Protein AF-A0A6V7HU42-F1 (afdb_monomer)

Nearest PDB structures (foldseek):
  8iuj-assembly1_4g  TM=3.515E-01  e=6.082E+00  Euglena gracilis

Foldseek 3Di:
DVVCVVCVVLCVVLDQDDDPPDDPVSVVSSVVSLVVCVVVVNPVSVVVVVVVVVVVVVVVVD

Organism: NCBI:txid1563983

pLDDT: mean 94.31, std 8.93, range [52.16, 98.5]

Radius of gyration: 12.91 Å; Cα contacts (8 Å, |Δi|>4): 28; chains: 1; bounding box: 41×16×29 Å

Solvent-accessible surface area (backbone atoms only — not comparable to full-atom values): 3718 Å² total; per-residue (Å²): 116,68,68,60,62,73,46,42,65,63,42,68,74,57,45,94,62,89,54,97,83,54,51,76,65,52,52,55,49,40,53,52,51,46,52,54,35,37,78,63,71,33,66,68,44,48,53,51,54,50,49,55,51,50,52,52,55,54,61,74,74,110

Sequence (62 aa):
KFILKLISKAREDLGYDDRKTDEHLDILLRAELNNWACKLNEKSCIKGAMKYFNDWVGDQTK

Secondary structure (DSSP, 8-state):
-HHHHHHHHHHHHH-SS--TT--HHHHHHHHHHHHHHHHTT-HHHHHHHHHHHHHHHHHTT-

InterPro domains:
  IPR024571 ERAP1-like C-terminal domain [PF11838] (1-59)

Mean predicted aligned error: 3.38 Å

Structure (mmCIF, N/CA/C/O backbone):
data_AF-A0A6V7HU42-F1
#
_entry.id   AF-A0A6V7HU42-F1
#
loop_
_atom_site.group_PDB
_atom_site.id
_atom_site.type_symbol
_atom_site.label_atom_id
_atom_site.label_alt_id
_atom_site.label_comp_id
_atom_site.label_asym_id
_atom_site.label_entity_id
_atom_site.label_seq_id
_atom_site.pdbx_PDB_ins_code
_atom_site.Cartn_x
_atom_site.Cartn_y
_atom_site.Cartn_z
_atom_site.occupancy
_atom_site.B_iso_or_equiv
_atom_site.auth_seq_id
_atom_site.auth_comp_id
_atom_site.auth_asym_id
_atom_site.auth_atom_id
_atom_site.pdbx_PDB_model_num
ATOM 1 N N . LYS A 1 1 ? -16.710 1.445 5.284 1.00 68.38 1 LYS A N 1
ATOM 2 C CA . LYS A 1 1 ? -15.711 2.162 4.452 1.00 68.38 1 LYS A CA 1
ATOM 3 C C . LYS A 1 1 ? -15.847 1.694 3.000 1.00 68.38 1 LYS A C 1
ATOM 5 O O . LYS A 1 1 ? -15.239 0.701 2.634 1.00 68.38 1 LYS A O 1
ATOM 10 N N . PHE A 1 2 ? -16.721 2.337 2.220 1.00 94.06 2 PHE A N 1
ATOM 11 C CA . PHE A 1 2 ? -17.047 1.941 0.839 1.00 94.06 2 PHE A CA 1
ATOM 12 C C . PHE A 1 2 ? -15.826 2.005 -0.089 1.00 94.06 2 PHE A C 1
ATOM 14 O O . PHE A 1 2 ? -15.516 1.019 -0.745 1.00 94.06 2 PHE A O 1
ATOM 21 N N . ILE A 1 3 ? -15.059 3.097 -0.021 1.00 95.56 3 ILE A N 1
ATOM 22 C CA . ILE A 1 3 ? -13.831 3.282 -0.811 1.00 95.56 3 ILE A CA 1
ATOM 23 C C . ILE A 1 3 ? -12.825 2.145 -0.572 1.00 95.56 3 ILE A C 1
ATOM 25 O O . ILE A 1 3 ? -12.318 1.584 -1.531 1.00 95.56 3 ILE A O 1
ATOM 29 N N . LEU A 1 4 ? -12.602 1.723 0.683 1.00 96.62 4 LEU A N 1
ATOM 30 C CA . LEU A 1 4 ? -11.702 0.594 0.971 1.00 96.62 4 LEU A CA 1
ATOM 31 C C . LEU A 1 4 ? -12.131 -0.711 0.293 1.00 96.62 4 LEU A C 1
ATOM 33 O O . LEU A 1 4 ? -11.269 -1.487 -0.098 1.00 96.62 4 LEU A O 1
ATOM 37 N N . LYS A 1 5 ? -13.442 -0.957 0.166 1.00 97.06 5 LYS A N 1
ATOM 38 C CA . LYS A 1 5 ? -13.957 -2.136 -0.543 1.00 97.06 5 LYS A CA 1
ATOM 39 C C . LYS A 1 5 ? -13.775 -2.009 -2.053 1.00 97.06 5 LYS A C 1
ATOM 41 O O . LYS A 1 5 ? -13.461 -2.996 -2.697 1.00 97.06 5 LYS A O 1
ATOM 46 N N . LEU A 1 6 ? -13.958 -0.809 -2.607 1.00 97.75 6 LEU A N 1
ATOM 47 C CA . LEU A 1 6 ? -13.740 -0.566 -4.035 1.00 97.75 6 LEU A CA 1
ATOM 48 C C . LEU A 1 6 ? -12.288 -0.826 -4.440 1.00 97.75 6 LEU A C 1
ATOM 50 O O . LEU A 1 6 ? -12.038 -1.372 -5.508 1.00 97.75 6 LEU A O 1
ATOM 54 N N . ILE A 1 7 ? -11.340 -0.451 -3.580 1.00 97.12 7 ILE A N 1
ATOM 55 C CA . ILE A 1 7 ? -9.916 -0.536 -3.902 1.00 97.12 7 ILE A CA 1
ATOM 56 C C . ILE A 1 7 ? -9.238 -1.833 -3.440 1.00 97.12 7 ILE A C 1
ATOM 58 O O . ILE A 1 7 ? -8.055 -2.022 -3.719 1.00 97.12 7 ILE A O 1
ATOM 62 N N . SER A 1 8 ? -9.931 -2.713 -2.706 1.00 96.31 8 SER A N 1
ATOM 63 C CA . SER A 1 8 ? -9.283 -3.854 -2.042 1.00 96.31 8 SER A CA 1
ATOM 64 C C . SER A 1 8 ? -8.637 -4.816 -3.032 1.00 96.31 8 SER A C 1
ATOM 66 O O . SER A 1 8 ? -7.494 -5.202 -2.822 1.00 96.31 8 SER A O 1
ATOM 68 N N . LYS A 1 9 ? -9.314 -5.129 -4.144 1.00 97.88 9 LYS A N 1
ATOM 69 C CA . LYS A 1 9 ? -8.786 -6.060 -5.149 1.00 97.88 9 LYS A CA 1
ATOM 70 C C . LY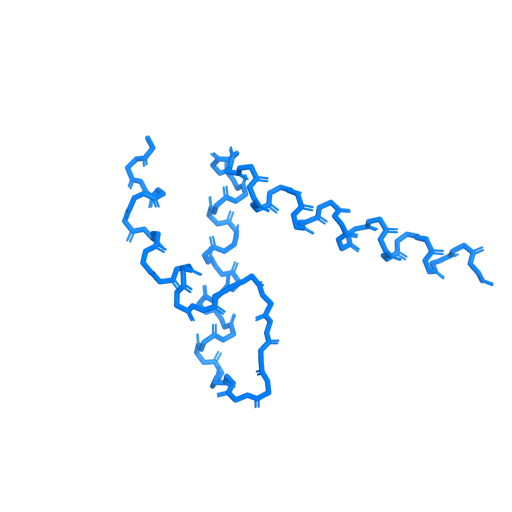S A 1 9 ? -7.482 -5.557 -5.770 1.00 97.88 9 LYS A C 1
ATOM 72 O O . LYS A 1 9 ? -6.503 -6.288 -5.812 1.00 97.88 9 LYS A O 1
ATOM 77 N N . ALA A 1 10 ? -7.450 -4.291 -6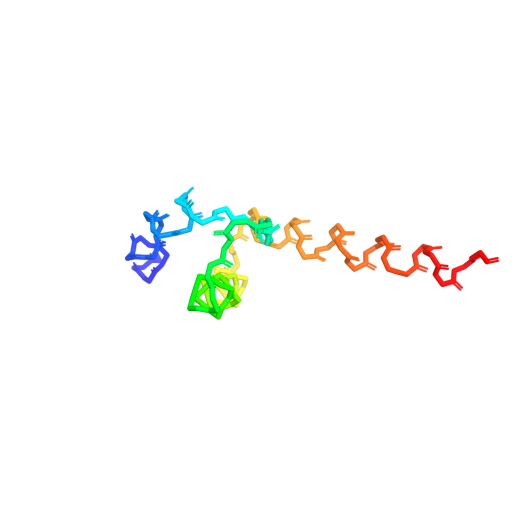.185 1.00 97.81 10 ALA A N 1
ATOM 78 C CA . ALA A 1 10 ? -6.248 -3.692 -6.762 1.00 97.81 10 ALA A CA 1
ATOM 79 C C . ALA A 1 10 ? -5.092 -3.637 -5.746 1.00 97.81 10 ALA A C 1
ATOM 81 O O . ALA A 1 10 ? -3.939 -3.857 -6.101 1.00 97.81 10 ALA A O 1
ATOM 82 N N . ARG A 1 11 ? -5.400 -3.400 -4.462 1.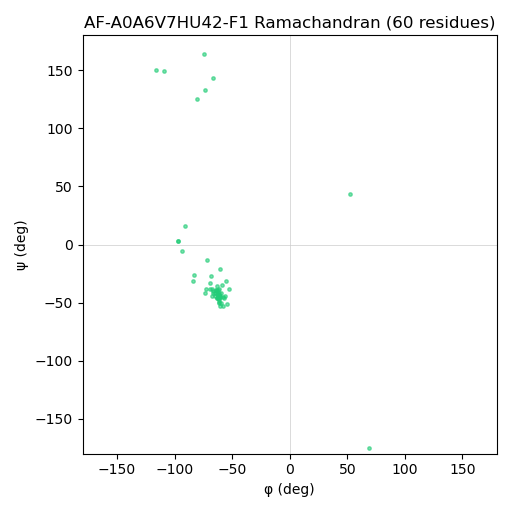00 96.31 11 ARG A N 1
ATOM 83 C CA . ARG A 1 11 ? -4.402 -3.444 -3.382 1.00 96.31 11 ARG A CA 1
ATOM 84 C C . ARG A 1 11 ? -3.843 -4.840 -3.150 1.00 96.31 11 ARG A C 1
ATOM 86 O O . ARG A 1 11 ? -2.647 -4.974 -2.921 1.00 96.31 11 ARG A O 1
ATOM 93 N N . GLU A 1 12 ? -4.696 -5.857 -3.184 1.00 96.62 12 GLU A N 1
ATOM 94 C CA . GLU A 1 12 ? -4.284 -7.256 -3.050 1.00 96.62 12 GLU A CA 1
ATOM 95 C C . GLU A 1 12 ? -3.378 -7.681 -4.216 1.00 96.62 12 GLU A C 1
ATOM 97 O O . GLU A 1 12 ? -2.378 -8.355 -3.986 1.00 96.62 12 GLU A O 1
ATOM 102 N N . ASP A 1 13 ? -3.668 -7.223 -5.436 1.00 96.75 13 ASP A N 1
ATOM 103 C CA . ASP A 1 13 ? -2.893 -7.569 -6.636 1.00 96.75 13 ASP A CA 1
ATOM 104 C C . ASP A 1 13 ? -1.525 -6.877 -6.703 1.00 96.75 13 ASP A C 1
ATOM 106 O O . ASP A 1 13 ? -0.519 -7.479 -7.100 1.00 96.75 13 ASP A O 1
ATOM 110 N N . LEU A 1 14 ? -1.475 -5.594 -6.336 1.00 97.00 14 LEU A N 1
ATOM 111 C CA . LEU A 1 14 ? -0.241 -4.808 -6.380 1.00 97.00 14 LEU A CA 1
ATOM 112 C C . LEU A 1 14 ? 0.636 -5.014 -5.145 1.00 97.00 14 LEU A C 1
ATOM 114 O O . LEU A 1 14 ? 1.851 -4.837 -5.236 1.00 97.00 14 LEU A O 1
ATOM 118 N N . GLY A 1 15 ? 0.045 -5.382 -4.008 1.00 95.81 15 GLY A N 1
ATOM 119 C CA . GLY A 1 15 ? 0.736 -5.413 -2.725 1.00 95.81 15 GLY A CA 1
ATOM 120 C C . GLY A 1 15 ? 1.097 -4.014 -2.213 1.00 95.81 15 GLY A C 1
ATOM 121 O O . GLY A 1 15 ? 0.719 -2.993 -2.788 1.00 95.81 15 GLY A O 1
ATOM 122 N N . TYR A 1 16 ? 1.820 -3.972 -1.091 1.00 95.94 16 TYR A N 1
ATOM 123 C CA . TYR A 1 16 ? 2.218 -2.713 -0.451 1.00 95.94 16 TYR A CA 1
ATOM 124 C C . TYR A 1 16 ? 3.493 -2.108 -1.056 1.00 95.94 16 TYR A C 1
ATOM 126 O O . TYR A 1 16 ? 3.609 -0.884 -1.089 1.00 95.94 16 TYR A O 1
ATOM 134 N N . ASP A 1 17 ? 4.403 -2.952 -1.549 1.00 96.31 17 ASP A N 1
ATOM 135 C CA . ASP A 1 17 ? 5.751 -2.580 -1.986 1.00 96.31 17 ASP A CA 1
ATOM 136 C C . ASP A 1 17 ? 5.908 -2.655 -3.505 1.00 96.31 17 ASP A C 1
ATOM 138 O O . ASP A 1 17 ? 5.304 -3.510 -4.160 1.00 96.31 17 ASP A O 1
ATOM 142 N N . ASP A 1 18 ? 6.765 -1.792 -4.047 1.00 96.12 18 ASP A N 1
ATOM 143 C CA . ASP A 1 18 ? 7.140 -1.828 -5.457 1.00 96.12 18 ASP A CA 1
ATOM 144 C C . ASP A 1 18 ? 7.940 -3.092 -5.796 1.00 96.12 18 ASP A C 1
ATOM 146 O O . ASP A 1 18 ? 8.772 -3.582 -5.025 1.00 96.12 18 ASP A O 1
ATOM 150 N N . ARG A 1 19 ? 7.694 -3.626 -6.991 1.00 96.69 19 ARG A N 1
ATOM 151 C CA . ARG A 1 19 ? 8.318 -4.832 -7.533 1.00 96.69 19 ARG A CA 1
ATOM 152 C C . ARG A 1 19 ? 9.136 -4.465 -8.762 1.00 96.69 19 ARG A C 1
ATOM 154 O O . ARG A 1 19 ? 8.783 -3.577 -9.526 1.00 96.69 19 ARG A O 1
ATOM 161 N N . LYS A 1 20 ? 10.203 -5.224 -9.022 1.00 96.56 20 LYS A N 1
ATOM 162 C CA . LYS A 1 20 ? 11.072 -5.013 -10.200 1.00 96.56 20 LYS A CA 1
ATOM 163 C C . LYS A 1 20 ? 10.352 -5.160 -11.545 1.00 96.56 20 LYS A C 1
ATOM 165 O O . LYS A 1 20 ? 10.874 -4.708 -12.553 1.00 96.56 20 LYS A O 1
ATOM 170 N N . THR A 1 21 ? 9.216 -5.850 -11.556 1.00 96.62 21 THR A N 1
ATOM 171 C CA . THR A 1 21 ? 8.393 -6.107 -12.742 1.00 96.62 21 THR A CA 1
ATOM 172 C C . THR A 1 21 ? 7.235 -5.125 -12.882 1.00 96.62 21 THR A C 1
ATOM 174 O O . THR A 1 21 ? 6.398 -5.333 -13.750 1.00 96.62 21 THR A O 1
ATOM 177 N N . ASP A 1 22 ? 7.118 -4.139 -11.991 1.00 97.06 22 ASP A N 1
ATOM 178 C CA . ASP A 1 22 ? 6.043 -3.160 -12.073 1.00 97.06 22 ASP A CA 1
ATOM 179 C C . ASP A 1 22 ? 6.294 -2.186 -13.219 1.00 97.06 22 ASP A C 1
ATOM 181 O O . ASP A 1 22 ? 7.379 -1.613 -13.353 1.00 97.06 22 ASP A O 1
ATOM 185 N N . GLU A 1 23 ? 5.251 -1.961 -14.007 1.00 98.06 23 GLU A N 1
ATOM 186 C CA . GLU A 1 23 ? 5.239 -0.882 -14.978 1.00 98.06 23 GLU A CA 1
ATOM 187 C C . GLU A 1 23 ? 5.053 0.461 -14.262 1.00 98.06 23 GLU A C 1
ATOM 189 O O . GLU A 1 23 ? 4.601 0.539 -13.115 1.00 98.06 23 GLU A O 1
ATOM 194 N N . HIS A 1 24 ? 5.340 1.565 -14.955 1.00 97.62 24 HIS A N 1
A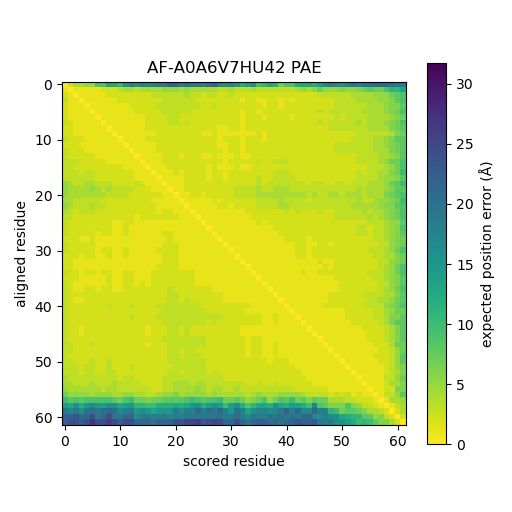TOM 195 C CA . HIS A 1 24 ? 5.198 2.903 -14.370 1.00 97.62 24 HIS A CA 1
ATOM 196 C C . HIS A 1 24 ? 3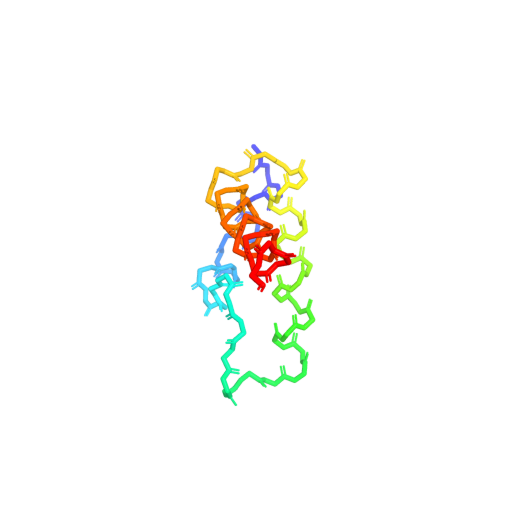.799 3.147 -13.772 1.00 97.62 24 HIS A C 1
ATOM 198 O O . HIS A 1 24 ? 3.667 3.747 -12.704 1.00 97.62 24 HIS A O 1
ATOM 204 N N . LEU A 1 25 ? 2.754 2.644 -14.436 1.00 98.12 25 LEU A N 1
ATOM 205 C CA . LEU A 1 25 ? 1.380 2.786 -13.968 1.00 98.12 25 LEU A CA 1
ATOM 206 C C . LEU A 1 25 ? 1.098 1.971 -12.697 1.00 98.12 25 LEU A C 1
ATOM 208 O O . LEU A 1 25 ? 0.332 2.437 -11.856 1.00 98.12 25 LEU A O 1
ATOM 212 N N . ASP A 1 26 ? 1.727 0.808 -12.526 1.00 98.31 26 ASP A N 1
ATOM 213 C CA . ASP A 1 26 ? 1.567 -0.014 -11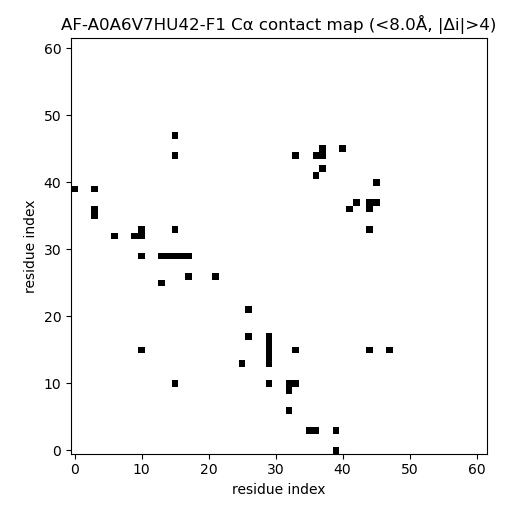.322 1.00 98.31 26 ASP A CA 1
ATOM 214 C C . ASP A 1 26 ? 2.123 0.712 -10.093 1.00 98.31 26 ASP A C 1
ATOM 216 O O . ASP A 1 26 ? 1.472 0.747 -9.047 1.00 98.31 26 ASP A O 1
ATOM 220 N N . ILE A 1 27 ? 3.282 1.364 -10.244 1.00 98.31 27 ILE A N 1
ATOM 221 C CA . ILE A 1 27 ? 3.918 2.172 -9.193 1.00 98.31 27 ILE A CA 1
ATOM 222 C C . ILE A 1 27 ? 3.001 3.334 -8.786 1.00 98.31 27 ILE A C 1
ATOM 224 O O . ILE A 1 27 ? 2.703 3.524 -7.604 1.00 98.31 27 ILE A O 1
ATOM 228 N N . LEU A 1 28 ? 2.504 4.097 -9.768 1.00 98.50 28 LEU A N 1
ATOM 229 C CA . LEU A 1 28 ? 1.609 5.231 -9.513 1.00 98.50 28 LEU A CA 1
ATOM 230 C C . LEU A 1 28 ? 0.300 4.789 -8.854 1.00 98.50 28 LEU A C 1
ATOM 232 O O . LEU A 1 28 ? -0.155 5.404 -7.886 1.00 98.50 28 LEU A O 1
ATOM 236 N N . LEU A 1 29 ? -0.301 3.710 -9.359 1.00 98.44 29 LEU A N 1
ATOM 237 C CA . LEU A 1 29 ? -1.538 3.180 -8.809 1.00 98.44 29 LEU A CA 1
ATOM 238 C C . LEU A 1 29 ? -1.323 2.708 -7.368 1.00 98.44 29 LEU A C 1
ATOM 240 O O . LEU A 1 29 ? -2.105 3.075 -6.493 1.00 98.44 29 LEU A O 1
ATOM 244 N N . ARG A 1 30 ? -0.246 1.970 -7.081 1.00 98.25 30 ARG A N 1
ATOM 245 C CA . ARG A 1 30 ? 0.077 1.519 -5.721 1.00 98.25 30 ARG A CA 1
ATOM 246 C C . ARG A 1 30 ? 0.219 2.683 -4.747 1.00 98.25 30 ARG A C 1
ATOM 248 O O . ARG A 1 30 ? -0.357 2.627 -3.656 1.00 98.25 30 ARG A O 1
ATOM 255 N N . ALA A 1 31 ? 0.929 3.742 -5.138 1.00 97.75 31 ALA A N 1
ATOM 256 C CA . ALA A 1 31 ? 1.082 4.937 -4.314 1.00 97.75 31 ALA A CA 1
ATOM 257 C C . ALA A 1 31 ? -0.284 5.539 -3.943 1.00 97.75 31 ALA A C 1
ATOM 259 O O . ALA A 1 31 ? -0.545 5.804 -2.764 1.00 97.75 31 ALA A O 1
ATOM 260 N N . GLU A 1 32 ? -1.199 5.671 -4.909 1.00 98.06 32 GLU A N 1
ATOM 261 C CA . GLU A 1 32 ? -2.535 6.205 -4.630 1.00 98.06 32 GLU A CA 1
ATOM 262 C C . GLU A 1 32 ? -3.409 5.270 -3.798 1.00 98.06 32 GLU A C 1
ATOM 264 O O . GLU A 1 32 ? -4.137 5.706 -2.900 1.00 98.06 32 GLU A O 1
ATOM 269 N N . LEU A 1 33 ? -3.320 3.967 -4.042 1.00 98.12 33 LEU A N 1
ATOM 270 C CA . LEU A 1 33 ? -4.046 2.975 -3.265 1.00 98.12 33 LEU A CA 1
ATOM 271 C C . LEU A 1 33 ? -3.613 2.964 -1.794 1.00 98.12 33 LEU A C 1
ATOM 273 O O . LEU A 1 33 ? -4.464 2.914 -0.898 1.00 98.12 33 LEU A O 1
ATOM 277 N N . ASN A 1 34 ? -2.307 3.048 -1.537 1.00 97.81 34 ASN A N 1
ATOM 278 C CA . ASN A 1 34 ? -1.759 3.164 -0.189 1.00 97.81 34 ASN A CA 1
ATOM 279 C C . ASN A 1 34 ? -2.182 4.491 0.461 1.00 97.81 34 ASN A C 1
ATOM 281 O O . ASN A 1 34 ? -2.669 4.493 1.593 1.00 97.81 34 ASN A O 1
ATOM 285 N N . ASN A 1 35 ? -2.117 5.608 -0.268 1.00 97.38 35 ASN A N 1
ATOM 286 C CA . ASN A 1 35 ? -2.577 6.916 0.206 1.00 97.38 35 ASN A CA 1
ATOM 287 C C . ASN A 1 35 ? -4.042 6.873 0.682 1.00 97.38 35 ASN A C 1
ATOM 289 O O . ASN A 1 35 ? -4.354 7.253 1.815 1.00 97.38 35 ASN A O 1
ATOM 293 N N . TRP A 1 36 ? -4.945 6.339 -0.145 1.00 97.69 36 TRP A N 1
ATOM 294 C CA . TRP A 1 36 ? -6.355 6.169 0.214 1.00 97.69 36 TRP A CA 1
ATOM 295 C C . TRP A 1 36 ? -6.555 5.250 1.416 1.00 97.69 36 TRP A C 1
ATOM 297 O O . TRP A 1 36 ? -7.348 5.560 2.310 1.00 97.69 36 TRP A O 1
ATOM 307 N N . ALA A 1 37 ? -5.844 4.126 1.462 1.00 97.69 37 ALA A N 1
ATOM 308 C CA . ALA A 1 37 ? -5.968 3.170 2.550 1.00 97.69 37 ALA A CA 1
ATOM 309 C C . ALA A 1 37 ? -5.552 3.760 3.904 1.00 97.69 37 ALA A C 1
ATOM 311 O O . ALA A 1 37 ? -6.283 3.626 4.892 1.00 97.69 37 ALA A O 1
ATOM 312 N N . CYS A 1 38 ? -4.419 4.459 3.936 1.00 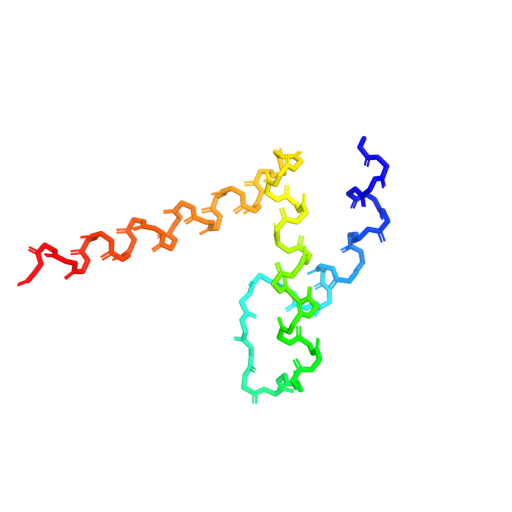97.69 38 CYS A N 1
ATOM 313 C CA . CYS A 1 38 ? -3.900 5.099 5.137 1.00 97.69 38 CYS A CA 1
ATOM 314 C C . CYS A 1 38 ? -4.799 6.260 5.588 1.00 97.69 38 CYS A C 1
ATOM 316 O O . CYS A 1 38 ? -5.174 6.302 6.759 1.00 97.69 38 CYS A O 1
ATOM 318 N N . LYS A 1 39 ? -5.262 7.126 4.669 1.00 96.75 39 LYS A N 1
ATOM 319 C CA . LYS A 1 39 ? -6.251 8.189 4.972 1.00 96.75 39 LYS A CA 1
ATOM 320 C C . LYS A 1 39 ? -7.534 7.645 5.595 1.00 96.75 39 LYS A C 1
ATOM 322 O O . LYS A 1 39 ? -8.176 8.305 6.408 1.00 96.75 39 LYS A O 1
ATOM 327 N N . LEU A 1 40 ? -7.914 6.427 5.221 1.00 97.25 40 LEU A N 1
ATOM 328 C CA . LEU A 1 40 ? -9.090 5.748 5.745 1.00 97.25 40 LEU A CA 1
ATOM 329 C C . LEU A 1 40 ? -8.788 4.893 6.979 1.00 97.25 40 LEU A C 1
ATOM 331 O O . LEU A 1 40 ? -9.636 4.075 7.334 1.00 97.25 40 LEU A O 1
ATOM 335 N N . ASN A 1 41 ? -7.653 5.065 7.663 1.00 96.94 41 ASN A N 1
ATOM 336 C CA . ASN A 1 41 ? -7.277 4.320 8.871 1.00 96.94 41 ASN A CA 1
ATOM 337 C C . ASN A 1 41 ? -7.369 2.796 8.676 1.00 96.94 41 ASN A C 1
ATOM 339 O O . ASN A 1 41 ? -7.966 2.080 9.489 1.00 96.94 41 ASN A O 1
ATOM 343 N N . GLU A 1 42 ? -6.898 2.294 7.536 1.00 96.94 42 GLU A N 1
ATOM 344 C CA . GLU A 1 42 ? -6.773 0.861 7.301 1.00 96.94 42 GLU A CA 1
ATOM 345 C C . GLU A 1 42 ? -5.491 0.347 7.974 1.00 96.94 42 GLU A C 1
ATOM 347 O O . GLU A 1 42 ? -4.405 0.894 7.786 1.00 96.94 42 GLU A O 1
ATOM 352 N N . LYS A 1 43 ? -5.634 -0.676 8.826 1.00 96.44 43 LYS A N 1
ATOM 353 C CA . LYS A 1 43 ? -4.590 -1.074 9.781 1.00 96.44 43 LYS A CA 1
ATOM 354 C C . LYS A 1 43 ? -3.312 -1.554 9.100 1.00 96.44 43 LYS A C 1
ATOM 356 O O . LYS A 1 43 ? -2.231 -1.238 9.589 1.00 96.44 43 LYS A O 1
ATOM 361 N N . SER A 1 44 ? -3.421 -2.321 8.014 1.00 94.81 44 SER A N 1
ATOM 362 C CA . SER A 1 44 ? -2.242 -2.830 7.311 1.00 94.81 44 SER A CA 1
ATOM 363 C C . SER A 1 44 ? -1.467 -1.700 6.637 1.00 94.81 44 SER A C 1
ATOM 365 O O . SER A 1 44 ? -0.244 -1.681 6.752 1.00 94.81 44 SER A O 1
ATOM 367 N N . CYS A 1 45 ? -2.158 -0.701 6.073 1.00 97.00 45 CYS A N 1
ATOM 368 C CA . CYS A 1 45 ? -1.503 0.488 5.535 1.00 97.00 45 CYS A CA 1
ATOM 369 C C . CYS A 1 45 ? -0.723 1.258 6.606 1.00 97.00 45 CYS A C 1
ATOM 371 O O . CYS A 1 45 ? 0.472 1.488 6.450 1.00 97.00 45 CYS A O 1
ATOM 373 N N . ILE A 1 46 ? -1.370 1.595 7.729 1.00 98.06 46 ILE A N 1
ATOM 374 C CA . ILE A 1 46 ? -0.718 2.336 8.821 1.00 98.06 46 ILE A CA 1
ATOM 375 C C . ILE A 1 46 ? 0.479 1.556 9.376 1.00 98.06 46 ILE A C 1
ATOM 377 O O . ILE A 1 46 ? 1.537 2.134 9.609 1.00 98.06 46 ILE A O 1
ATOM 381 N N . LYS A 1 47 ? 0.346 0.233 9.544 1.00 97.62 47 LYS A N 1
ATOM 382 C CA . LYS A 1 47 ? 1.452 -0.627 9.983 1.00 97.62 47 LYS A CA 1
ATOM 383 C C . LYS A 1 47 ? 2.629 -0.588 9.001 1.00 97.62 47 LYS A C 1
ATOM 385 O O . LYS A 1 47 ? 3.766 -0.472 9.451 1.00 97.62 47 LYS A O 1
ATOM 390 N N . GLY A 1 48 ? 2.364 -0.676 7.697 1.00 96.31 48 GLY A N 1
ATOM 391 C CA . GLY A 1 48 ? 3.388 -0.571 6.655 1.00 96.31 48 GLY A CA 1
ATOM 392 C C . GLY A 1 48 ? 4.090 0.786 6.679 1.00 96.31 48 GLY A C 1
ATOM 393 O O 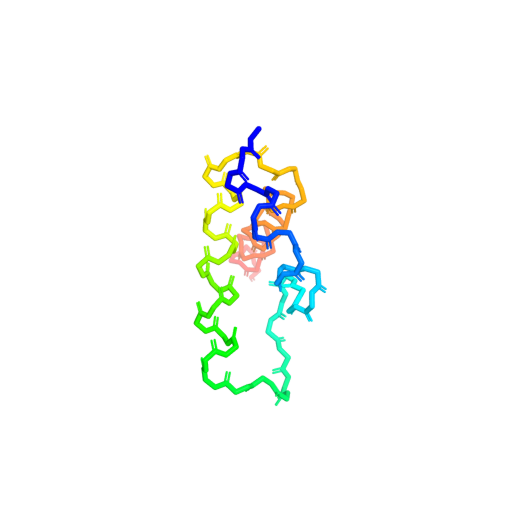. GLY A 1 48 ? 5.313 0.843 6.763 1.00 96.31 48 GLY A O 1
ATOM 394 N N . ALA A 1 49 ? 3.321 1.876 6.716 1.00 96.88 49 ALA A N 1
ATOM 395 C CA . ALA A 1 49 ? 3.854 3.235 6.747 1.00 96.88 49 ALA A CA 1
ATOM 396 C C . ALA A 1 49 ? 4.725 3.491 7.986 1.00 96.88 49 ALA A C 1
ATOM 398 O O . ALA A 1 49 ? 5.825 4.022 7.863 1.00 96.88 49 ALA A O 1
ATOM 399 N N . MET A 1 50 ? 4.278 3.058 9.171 1.00 97.38 50 MET A N 1
ATOM 400 C CA . MET A 1 50 ? 5.072 3.173 10.399 1.00 97.38 50 MET A CA 1
ATOM 401 C C . MET A 1 50 ? 6.350 2.339 10.344 1.00 97.38 50 MET A C 1
ATOM 403 O O . MET A 1 50 ? 7.378 2.802 10.822 1.00 97.38 50 MET A O 1
ATOM 407 N N . LYS A 1 51 ? 6.308 1.129 9.767 1.00 96.50 51 LYS A N 1
ATOM 408 C CA . LYS A 1 51 ? 7.517 0.316 9.581 1.00 96.50 51 LYS A CA 1
ATOM 409 C C . LYS A 1 51 ? 8.544 1.089 8.752 1.00 96.50 51 LYS A C 1
ATOM 411 O O . LYS A 1 51 ? 9.661 1.271 9.212 1.00 96.50 51 LYS A O 1
ATOM 416 N N . TYR A 1 52 ? 8.146 1.592 7.584 1.00 95.56 52 TYR A N 1
ATOM 417 C CA . TYR A 1 52 ? 9.041 2.358 6.714 1.00 95.56 52 TYR A CA 1
ATOM 418 C C . TYR A 1 52 ? 9.568 3.630 7.367 1.00 95.56 52 TYR A C 1
ATOM 420 O O . TYR A 1 52 ? 10.752 3.933 7.252 1.00 95.56 52 TYR A O 1
ATOM 428 N N . PHE A 1 53 ? 8.710 4.355 8.083 1.00 95.88 53 PHE A N 1
ATOM 429 C CA . PHE A 1 53 ? 9.125 5.542 8.817 1.00 95.88 53 PHE A CA 1
ATOM 430 C C . PHE A 1 53 ? 10.153 5.209 9.905 1.00 95.88 53 PHE A C 1
ATOM 432 O O . PHE A 1 53 ? 11.175 5.879 10.002 1.00 95.88 53 PHE A O 1
ATOM 439 N N . ASN A 1 54 ? 9.915 4.159 10.693 1.00 96.19 54 ASN A N 1
ATOM 440 C CA . ASN A 1 54 ? 10.829 3.738 11.752 1.00 96.19 54 ASN A CA 1
ATOM 441 C C . ASN A 1 54 ? 12.161 3.229 11.197 1.00 96.19 54 ASN A C 1
ATOM 443 O O . ASN A 1 54 ? 13.199 3.549 11.767 1.00 96.19 54 ASN A O 1
ATOM 447 N N . ASP A 1 55 ? 12.137 2.470 10.098 1.00 95.00 55 ASP A N 1
ATOM 448 C CA . ASP A 1 55 ? 13.350 2.007 9.420 1.00 95.00 55 ASP A CA 1
ATOM 449 C C . ASP A 1 55 ? 14.163 3.212 8.919 1.00 95.00 55 ASP A C 1
ATOM 451 O O . ASP A 1 55 ? 15.357 3.308 9.193 1.00 95.00 55 ASP A O 1
ATOM 455 N N . TRP A 1 56 ? 13.499 4.189 8.286 1.00 94.62 56 TRP A N 1
ATOM 456 C CA . TRP A 1 56 ? 14.137 5.428 7.838 1.00 94.62 56 TRP A CA 1
ATOM 457 C C . TRP A 1 56 ? 14.753 6.210 9.003 1.00 94.62 56 TRP A C 1
ATOM 459 O O . TRP A 1 56 ? 15.929 6.556 8.936 1.00 94.62 56 TRP A O 1
ATOM 469 N N . VAL A 1 57 ? 14.000 6.448 10.084 1.00 94.31 57 VAL A N 1
ATOM 470 C CA . VAL A 1 57 ? 14.506 7.146 11.280 1.00 94.31 57 VAL A CA 1
ATOM 471 C C . VAL A 1 57 ? 15.667 6.381 11.917 1.00 94.31 57 VAL A C 1
ATOM 473 O O . VAL A 1 57 ? 16.662 6.994 12.289 1.00 94.31 57 VAL A O 1
ATOM 476 N N . GLY A 1 58 ? 15.566 5.056 12.037 1.00 91.06 58 GLY A N 1
ATOM 477 C CA . GLY A 1 58 ? 16.616 4.214 12.607 1.00 91.06 58 GLY A CA 1
ATOM 478 C C . GLY A 1 58 ? 17.913 4.269 11.801 1.00 91.06 58 GLY A C 1
ATOM 479 O O . GLY A 1 58 ? 18.993 4.358 12.385 1.00 91.06 58 GLY A O 1
ATOM 480 N N . ASP A 1 59 ? 17.822 4.304 10.474 1.00 80.69 59 ASP A N 1
ATOM 481 C CA . ASP A 1 59 ? 18.987 4.479 9.608 1.00 80.69 59 ASP A CA 1
ATOM 482 C C . ASP A 1 59 ? 19.605 5.882 9.711 1.00 80.69 59 ASP A C 1
ATOM 484 O O . ASP A 1 59 ? 20.812 6.009 9.545 1.00 80.69 59 ASP A O 1
ATOM 488 N N . GLN A 1 60 ? 18.839 6.923 10.067 1.00 69.50 60 GLN A N 1
ATOM 489 C CA . GLN A 1 60 ? 19.405 8.254 10.363 1.00 69.50 60 GLN A CA 1
ATOM 490 C C . GLN A 1 60 ? 20.185 8.312 11.690 1.00 69.50 60 GLN A C 1
ATOM 492 O O . GLN A 1 60 ? 20.854 9.307 11.963 1.00 69.50 60 GLN A O 1
ATOM 497 N N . THR A 1 61 ? 20.064 7.296 12.550 1.00 59.06 61 THR A N 1
ATOM 498 C CA . THR A 1 61 ? 20.744 7.249 13.861 1.00 59.06 61 THR A CA 1
ATOM 499 C C . THR A 1 61 ? 22.045 6.442 13.860 1.00 59.06 61 THR A C 1
ATOM 501 O O . THR A 1 61 ? 22.663 6.296 14.916 1.00 59.06 61 THR A O 1
ATOM 504 N N . LYS A 1 62 ? 22.458 5.922 12.699 1.00 52.16 62 LYS A N 1
ATOM 505 C CA . LYS A 1 62 ? 23.740 5.238 12.478 1.00 52.16 62 LYS A CA 1
ATOM 506 C C . LYS A 1 62 ? 24.726 6.155 11.769 1.00 52.16 62 LYS A C 1
ATOM 508 O O . LYS A 1 62 ? 25.930 6.023 12.07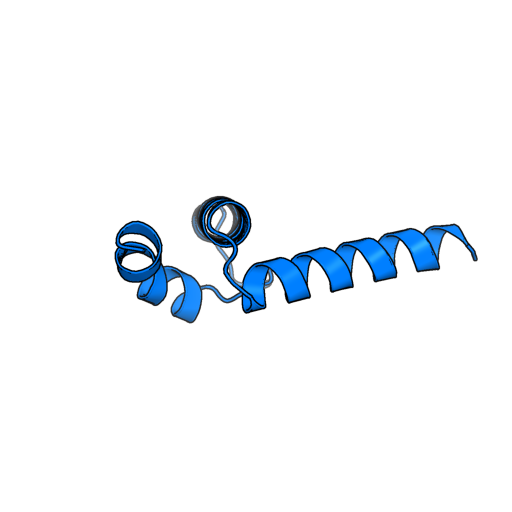7 1.00 52.16 62 LYS A O 1
#